Protein AF-E4WU09-F1 (afdb_monomer_lite)

Secondary structure (DSSP, 8-state):
----TT-SSPPPBTTB--GGGSPPPPPPTTEEEEEETTEEEEEEPTT-EEES-SEEEEEEETTTEEEESS---EEE-PPPP---TTSEEEEEE-TTS-EEEEEE-GGG-EEEETTEE--STT-EEEEEE--TTTTPPPEETTHHHHTTEEEE------------PPPPP------

Organism: Oikopleura dioica (NCBI:txid34765)

pLDDT: mean 76.91, std 14.51, range [42.06, 93.31]

Radius of gyration: 30.39 Å; chains: 1; bounding box: 88×57×76 Å

Foldseek 3Di:
DDFDPPDPDDADDDWFAFPVQEDDADQAPQWDWDGDGQKIAIGGHQQWDWADAGMWGWTADPVPGTYTPDHGTHTAHADDQDAPPQWDKDWDTDPVSWIKIKIFGPPQFFKDWPNHGPPVGRIDIWTWDDDPDDDDHTDIVCSVRRVRIDTHHDPPPPDDPPPDDDDDDDDDDDD

Structure (mmCIF, N/CA/C/O backbone):
data_AF-E4WU09-F1
#
_entry.id   AF-E4WU09-F1
#
loop_
_atom_site.group_PDB
_atom_site.id
_atom_site.type_symbol
_atom_site.label_atom_id
_atom_site.label_alt_id
_atom_site.label_comp_id
_atom_site.label_asym_id
_atom_site.label_entity_id
_atom_site.label_seq_id
_atom_site.pdbx_PDB_ins_code
_atom_site.Cartn_x
_atom_site.Cartn_y
_atom_site.Cartn_z
_atom_site.occupancy
_atom_site.B_iso_or_equiv
_atom_site.auth_seq_id
_atom_site.auth_comp_id
_atom_site.auth_asym_id
_atom_site.auth_atom_id
_atom_site.pdbx_PDB_model_num
ATOM 1 N N . MET A 1 1 ? -14.669 -11.248 33.904 1.00 44.09 1 MET A N 1
ATOM 2 C CA . MET A 1 1 ? -13.980 -10.668 32.726 1.00 44.09 1 MET A CA 1
ATOM 3 C C . MET A 1 1 ? -13.046 -11.727 32.154 1.00 44.09 1 MET A C 1
ATOM 5 O O . MET A 1 1 ? -11.956 -11.908 32.678 1.00 44.09 1 MET A O 1
ATOM 9 N N . ASN A 1 2 ? -13.494 -12.482 31.147 1.00 50.59 2 ASN A N 1
ATOM 10 C CA . ASN A 1 2 ? -12.691 -13.549 30.543 1.00 50.59 2 ASN A CA 1
ATOM 11 C C . ASN A 1 2 ? -11.673 -12.949 29.571 1.00 50.59 2 ASN A C 1
ATOM 13 O O . ASN A 1 2 ? -12.028 -12.528 28.473 1.00 50.59 2 ASN A O 1
ATOM 17 N N . GLN A 1 3 ? -10.404 -12.905 29.974 1.00 56.06 3 GLN A N 1
ATOM 18 C CA . GLN A 1 3 ? -9.310 -12.626 29.050 1.00 56.06 3 GLN A CA 1
ATOM 19 C C . GLN A 1 3 ? -9.096 -13.847 28.152 1.00 56.06 3 GLN A C 1
ATOM 21 O O . GLN A 1 3 ? -8.766 -14.928 28.638 1.00 56.06 3 GLN A O 1
ATOM 26 N N . ARG A 1 4 ? -9.247 -13.684 26.833 1.00 59.34 4 ARG A N 1
ATOM 27 C CA . ARG A 1 4 ? -8.790 -14.697 25.874 1.00 59.34 4 ARG A CA 1
ATOM 28 C C . ARG A 1 4 ? -7.255 -14.658 25.839 1.00 59.34 4 ARG A C 1
ATOM 30 O O . ARG A 1 4 ? -6.673 -13.735 25.275 1.00 59.34 4 ARG A O 1
ATOM 37 N N . LYS A 1 5 ? -6.591 -15.624 26.481 1.00 56.78 5 LYS A N 1
ATOM 38 C CA . LYS A 1 5 ? -5.140 -15.844 26.346 1.00 56.78 5 LYS A CA 1
ATOM 39 C C . LYS A 1 5 ? -4.867 -16.359 24.923 1.00 56.78 5 LYS A C 1
ATOM 41 O O . LYS A 1 5 ? -5.049 -17.545 24.686 1.00 56.78 5 LYS A O 1
ATOM 46 N N . GLY A 1 6 ? -4.486 -15.492 23.979 1.00 63.84 6 GLY A N 1
ATOM 47 C CA . GLY A 1 6 ? -4.079 -15.948 22.635 1.00 63.84 6 GLY A CA 1
ATOM 48 C C . GLY A 1 6 ? -4.241 -14.985 21.452 1.00 63.84 6 GLY A C 1
ATOM 49 O O . GLY A 1 6 ? -4.074 -15.423 20.321 1.00 63.84 6 GLY A O 1
ATOM 50 N N . GLY A 1 7 ? -4.567 -13.709 21.672 1.00 71.94 7 GLY A N 1
ATOM 51 C CA . GLY A 1 7 ? -4.763 -12.726 20.596 1.00 71.94 7 GLY A CA 1
ATOM 52 C C . GLY A 1 7 ? -3.547 -11.828 20.325 1.00 71.94 7 GLY A C 1
ATOM 53 O O . GLY A 1 7 ? -2.762 -11.554 21.234 1.00 71.94 7 GLY A O 1
ATOM 54 N N . TRP A 1 8 ? -3.393 -11.333 19.090 1.00 83.50 8 TRP A N 1
ATOM 55 C CA . TRP A 1 8 ? -2.430 -10.265 18.754 1.00 83.50 8 TRP A CA 1
ATOM 56 C C . TRP A 1 8 ? -2.925 -8.877 19.200 1.00 83.50 8 TRP A C 1
ATOM 58 O O . TRP A 1 8 ? -2.153 -7.908 19.260 1.00 83.50 8 TRP A O 1
ATOM 68 N N . GLY A 1 9 ? -4.227 -8.774 19.464 1.00 81.44 9 GLY A N 1
ATOM 69 C CA . GLY A 1 9 ? -4.922 -7.601 19.949 1.00 81.44 9 GLY A CA 1
ATOM 70 C C . GLY A 1 9 ? -4.567 -7.246 21.389 1.00 81.44 9 GLY A C 1
ATOM 71 O O . GLY A 1 9 ? -3.979 -8.015 22.144 1.00 81.44 9 GLY A O 1
ATOM 72 N N . ALA A 1 10 ? -4.899 -6.018 21.783 1.00 83.56 10 ALA A N 1
ATOM 73 C CA . ALA A 1 10 ? -4.749 -5.611 23.172 1.00 83.56 10 ALA A CA 1
ATOM 74 C C . ALA A 1 10 ? -5.871 -6.216 24.031 1.00 83.56 10 ALA A C 1
ATOM 76 O O . ALA A 1 10 ? -7.037 -6.075 23.644 1.00 83.56 10 ALA A O 1
ATOM 77 N N . PRO A 1 11 ? -5.552 -6.763 25.218 1.00 84.56 11 PRO A N 1
ATOM 78 C CA . PRO A 1 11 ? -6.558 -7.315 26.111 1.00 84.56 11 PRO A CA 1
ATOM 79 C C . PRO A 1 11 ? -7.555 -6.246 26.541 1.00 84.56 11 PRO A C 1
ATOM 81 O O . PRO A 1 11 ? -7.208 -5.077 26.757 1.00 84.56 11 PRO A O 1
ATOM 84 N N . THR A 1 12 ? -8.804 -6.672 26.690 1.00 83.88 12 THR A N 1
ATOM 85 C CA . THR A 1 12 ? -9.862 -5.860 27.284 1.00 83.88 12 THR A CA 1
ATOM 86 C C . THR A 1 12 ? -9.563 -5.622 28.764 1.00 83.88 12 THR A C 1
ATOM 88 O O . THR A 1 12 ? -9.136 -6.531 29.479 1.00 83.88 12 THR A O 1
ATOM 91 N N . GLY A 1 13 ? -9.800 -4.405 29.240 1.00 79.81 13 GLY A N 1
ATOM 92 C CA . GLY A 1 13 ? -9.541 -3.988 30.615 1.00 79.81 13 GLY A CA 1
ATOM 93 C C . GLY A 1 13 ? -10.234 -2.666 30.930 1.00 79.81 13 GLY A C 1
ATOM 94 O O . GLY A 1 13 ? -11.004 -2.162 30.122 1.00 79.81 13 GLY A O 1
ATOM 95 N N . ARG A 1 14 ? -9.928 -2.058 32.082 1.00 74.31 14 ARG A N 1
ATOM 96 C CA . ARG A 1 14 ? -10.672 -0.901 32.627 1.00 74.31 14 ARG A CA 1
ATOM 97 C C . ARG A 1 14 ? -10.927 0.241 31.628 1.00 74.31 14 ARG A C 1
ATOM 99 O O . ARG A 1 14 ? -11.993 0.833 31.642 1.00 74.31 14 ARG A O 1
ATOM 106 N N . LEU A 1 15 ? -9.956 0.538 30.762 1.00 81.94 15 LEU A N 1
ATOM 107 C CA . LEU A 1 15 ? -10.081 1.570 29.723 1.00 81.94 15 LEU A CA 1
ATOM 108 C C . LEU A 1 15 ? -10.194 1.000 28.305 1.00 81.94 15 LEU A C 1
ATOM 110 O O . LEU A 1 15 ? -10.449 1.765 27.383 1.00 81.94 15 LEU A O 1
ATOM 114 N N . ALA A 1 16 ? -9.909 -0.285 28.098 1.00 85.12 16 ALA A N 1
ATOM 115 C CA . ALA A 1 16 ? -9.873 -0.928 26.787 1.00 85.12 16 ALA A CA 1
ATOM 116 C C . ALA A 1 16 ? -11.109 -1.817 26.650 1.00 85.12 16 ALA A C 1
ATOM 118 O O . ALA A 1 16 ? -11.193 -2.864 27.287 1.00 85.12 16 ALA A O 1
ATOM 119 N N . ALA A 1 17 ? -12.069 -1.368 25.852 1.00 87.06 17 ALA A N 1
ATOM 120 C CA . ALA A 1 17 ? -13.310 -2.091 25.618 1.00 87.06 17 ALA A CA 1
ATOM 121 C C . ALA A 1 17 ? -13.141 -3.066 24.452 1.00 87.06 17 ALA A C 1
ATOM 123 O O . ALA A 1 17 ? -12.271 -2.867 23.604 1.00 87.06 17 ALA A O 1
ATOM 124 N N . ASP A 1 18 ? -13.958 -4.116 24.424 1.00 88.00 18 ASP A N 1
ATOM 125 C CA . ASP A 1 18 ? -14.001 -5.017 23.276 1.00 88.00 18 ASP A CA 1
ATOM 126 C C . ASP A 1 18 ? -14.388 -4.240 22.009 1.00 88.00 18 ASP A C 1
ATOM 128 O O . ASP A 1 18 ? -15.206 -3.321 2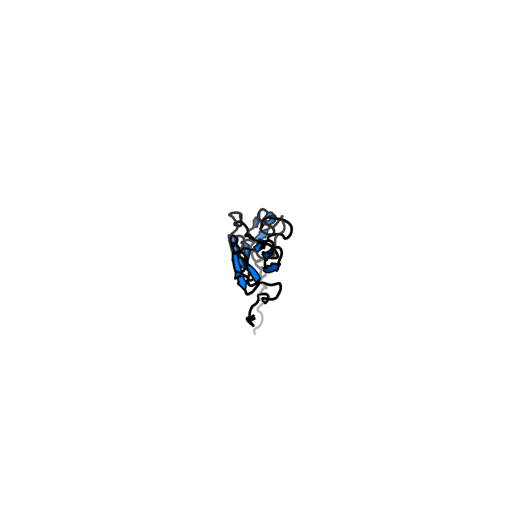2.073 1.00 88.00 18 ASP A O 1
ATOM 132 N N . HIS A 1 19 ? -13.783 -4.577 20.870 1.00 86.38 19 HIS A N 1
ATOM 133 C CA . HIS A 1 19 ? -14.049 -3.921 19.589 1.00 86.38 19 HIS A CA 1
ATOM 134 C C . HIS A 1 19 ? -15.542 -3.874 19.232 1.00 86.38 19 HIS A C 1
ATOM 136 O O . HIS A 1 19 ? -15.975 -2.874 18.667 1.00 86.38 19 HIS A O 1
ATOM 142 N N . SER A 1 20 ? -16.313 -4.899 19.616 1.00 89.06 20 SER A N 1
ATOM 143 C CA . SER A 1 20 ? -17.760 -5.000 19.383 1.00 89.06 20 SER A CA 1
ATOM 144 C C . SER A 1 20 ? -18.588 -3.927 20.097 1.00 89.06 20 SER A C 1
ATOM 146 O O . SER A 1 20 ? -19.722 -3.669 19.709 1.00 89.06 20 SER A O 1
ATOM 148 N N . LEU A 1 21 ? -18.030 -3.285 21.129 1.00 89.94 21 LEU A N 1
ATOM 149 C CA . LEU A 1 21 ? -18.689 -2.201 21.864 1.00 89.94 21 LEU A CA 1
ATOM 150 C C . LEU A 1 21 ? -18.461 -0.828 21.220 1.00 89.94 21 LEU A C 1
ATOM 152 O O . LEU A 1 21 ? -19.144 0.133 21.565 1.00 89.94 21 LEU A O 1
ATOM 156 N N . CYS A 1 22 ? -17.488 -0.712 20.315 1.00 88.81 22 CYS A N 1
ATOM 157 C CA . CYS A 1 22 ? -17.259 0.502 19.541 1.00 88.81 22 CYS A CA 1
ATOM 158 C C . CYS A 1 22 ? -18.037 0.467 18.218 1.00 88.81 22 CYS A C 1
ATOM 160 O O . CYS A 1 22 ? -18.398 -0.592 17.718 1.00 88.81 22 CYS A O 1
ATOM 162 N N . ALA A 1 23 ? -18.251 1.643 17.617 1.00 89.25 23 ALA A N 1
ATOM 163 C CA . ALA A 1 23 ? -18.868 1.745 16.296 1.00 89.25 23 ALA A CA 1
ATOM 164 C C . ALA A 1 23 ? -18.106 0.913 15.250 1.00 89.25 23 ALA A C 1
ATOM 166 O O . ALA A 1 23 ? -16.870 0.928 15.232 1.00 89.25 23 ALA A O 1
ATOM 167 N N . ASN A 1 24 ? -18.835 0.239 14.358 1.00 87.62 24 ASN A N 1
ATOM 168 C CA . ASN A 1 24 ? -18.225 -0.531 13.278 1.00 87.62 24 ASN A CA 1
ATOM 169 C C . ASN A 1 24 ? -17.335 0.363 12.411 1.00 87.62 24 ASN A C 1
ATOM 171 O O . ASN A 1 24 ? -17.713 1.467 12.018 1.00 87.62 24 ASN A O 1
ATOM 175 N N . LEU A 1 25 ? -16.128 -0.122 12.134 1.00 87.56 25 LEU A N 1
ATOM 176 C CA . LEU A 1 25 ? -15.182 0.561 11.268 1.00 87.56 25 LEU A CA 1
ATOM 177 C C . LEU A 1 25 ? -15.501 0.208 9.816 1.00 87.56 25 LEU A C 1
ATOM 179 O O . LEU A 1 25 ? -15.582 -0.967 9.468 1.00 87.56 25 LEU A O 1
ATOM 183 N N . THR A 1 26 ? -15.646 1.219 8.966 1.00 86.38 26 THR A N 1
ATOM 184 C CA . THR A 1 26 ? -15.798 1.015 7.523 1.00 86.38 26 THR A CA 1
ATOM 185 C C . THR A 1 26 ? -14.463 0.577 6.931 1.00 86.38 26 THR A C 1
ATOM 187 O O . THR A 1 26 ? -13.455 1.270 7.099 1.00 86.38 26 THR A O 1
ATOM 190 N N . ALA A 1 27 ? -14.449 -0.566 6.246 1.00 82.19 27 ALA A N 1
ATOM 191 C CA . ALA A 1 27 ? -13.275 -1.011 5.508 1.00 82.19 27 ALA A CA 1
ATOM 192 C C . ALA A 1 27 ? -12.973 -0.024 4.362 1.00 82.19 27 ALA A C 1
ATOM 194 O O . ALA A 1 27 ? -13.896 0.354 3.637 1.00 82.19 27 ALA A O 1
ATOM 195 N N . PRO A 1 28 ? -11.722 0.447 4.216 1.00 84.00 28 PRO A N 1
ATOM 196 C CA . PRO A 1 28 ? -11.347 1.305 3.102 1.00 84.00 28 PRO A CA 1
ATOM 197 C C . PRO A 1 28 ? -11.206 0.493 1.812 1.00 84.00 28 PRO A C 1
ATOM 199 O O . PRO A 1 28 ? -11.052 -0.724 1.838 1.00 84.00 28 PRO A O 1
ATOM 202 N N . GLU A 1 29 ? -11.197 1.185 0.678 1.00 83.00 29 GLU A N 1
ATOM 203 C CA . GLU A 1 29 ? -10.916 0.574 -0.619 1.00 83.00 29 GLU A CA 1
ATOM 204 C C . GLU A 1 29 ? -9.528 -0.098 -0.624 1.00 83.00 29 GLU A C 1
ATOM 206 O O . GLU A 1 29 ? -8.576 0.418 -0.027 1.00 83.00 29 GLU A O 1
ATOM 211 N N . HIS A 1 30 ? -9.419 -1.262 -1.271 1.00 84.12 30 HIS A N 1
ATOM 212 C CA . HIS A 1 30 ? -8.206 -2.093 -1.319 1.00 84.12 30 HIS A CA 1
ATOM 213 C C . HIS A 1 30 ? -7.665 -2.541 0.053 1.00 84.12 30 HIS A C 1
ATOM 215 O O . HIS A 1 30 ? -6.445 -2.648 0.258 1.00 84.12 30 HIS A O 1
ATOM 221 N N . GLY A 1 31 ? -8.548 -2.751 1.029 1.00 87.31 31 GLY A N 1
ATOM 222 C CA . GLY A 1 31 ? -8.166 -3.325 2.308 1.00 87.31 31 GLY A CA 1
ATOM 223 C C . GLY A 1 31 ? -9.333 -3.841 3.137 1.00 87.31 31 GLY A C 1
ATOM 224 O O . GLY A 1 31 ? -10.498 -3.517 2.927 1.00 87.31 31 GLY A O 1
ATOM 225 N N . THR A 1 32 ? -8.988 -4.633 4.140 1.00 90.00 32 THR A N 1
ATOM 226 C CA . THR A 1 32 ? -9.900 -5.216 5.115 1.00 90.00 32 THR A CA 1
ATOM 227 C C . THR A 1 32 ? -9.517 -4.780 6.525 1.00 90.00 32 THR A C 1
ATOM 229 O O . THR A 1 32 ? -8.387 -4.366 6.807 1.00 90.00 32 THR A O 1
ATOM 232 N N . ILE A 1 33 ? -10.485 -4.821 7.438 1.00 91.62 33 ILE A N 1
ATOM 233 C CA . ILE A 1 33 ? -10.254 -4.519 8.849 1.00 91.62 33 ILE A CA 1
ATOM 234 C C . ILE A 1 33 ? -10.421 -5.808 9.637 1.00 91.62 33 ILE A C 1
ATOM 236 O O . ILE A 1 33 ? -11.507 -6.376 9.687 1.00 91.62 33 ILE A O 1
ATOM 240 N N . GLU A 1 34 ? -9.345 -6.236 10.284 1.00 91.44 34 GLU A N 1
ATOM 241 C CA . GLU A 1 34 ? -9.342 -7.391 11.172 1.00 91.44 34 GLU A CA 1
ATOM 242 C C . GLU A 1 34 ? -9.280 -6.917 12.620 1.00 91.44 34 GLU A C 1
ATOM 244 O O . GLU A 1 34 ? -8.380 -6.168 13.015 1.00 91.44 34 GLU A O 1
ATOM 249 N N . CYS A 1 35 ? -10.246 -7.345 13.424 1.00 90.94 35 CYS A N 1
ATOM 250 C CA . CYS A 1 35 ? -10.334 -6.981 14.829 1.00 90.94 35 CYS A CA 1
ATOM 251 C C . CYS A 1 35 ? -10.036 -8.176 15.727 1.00 90.94 35 CYS A C 1
ATOM 253 O O . CYS A 1 35 ? -10.506 -9.284 15.494 1.00 90.94 35 CYS A O 1
ATOM 255 N N . ASP A 1 36 ? -9.275 -7.917 16.784 1.00 90.31 36 ASP A N 1
ATOM 256 C CA . ASP A 1 36 ? -8.994 -8.866 17.846 1.00 90.31 36 ASP A CA 1
ATOM 257 C C . ASP A 1 36 ? -9.000 -8.143 19.201 1.00 90.31 36 ASP A C 1
ATOM 259 O O . ASP A 1 36 ? -8.282 -7.158 19.430 1.00 90.31 36 ASP A O 1
ATOM 263 N N . GLN A 1 37 ? -9.849 -8.625 20.109 1.00 89.44 37 GLN A N 1
ATOM 264 C CA . GLN A 1 37 ? -10.084 -8.043 21.434 1.00 89.44 37 GLN A CA 1
ATOM 265 C C . GLN A 1 37 ? -10.421 -6.542 21.362 1.00 89.44 37 GLN A C 1
ATOM 267 O O . GLN A 1 37 ? -11.393 -6.147 20.725 1.00 89.44 37 GLN A O 1
ATOM 272 N N . ALA A 1 38 ? -9.628 -5.675 22.003 1.00 90.69 38 ALA A N 1
ATOM 273 C CA . ALA A 1 38 ? -9.832 -4.229 21.991 1.00 90.69 38 ALA A CA 1
ATOM 274 C C . ALA A 1 38 ? -9.151 -3.519 20.806 1.00 90.69 38 ALA A C 1
ATOM 276 O O . ALA A 1 38 ? -9.036 -2.291 20.816 1.00 90.69 38 ALA A O 1
ATOM 277 N N . THR A 1 39 ? -8.575 -4.240 19.836 1.00 91.31 39 THR A N 1
ATOM 278 C CA . THR A 1 39 ? -7.756 -3.656 18.757 1.00 91.31 39 THR A CA 1
ATOM 279 C C . THR A 1 39 ? -8.242 -4.080 17.383 1.00 91.31 39 THR A C 1
ATOM 281 O O . THR A 1 39 ? -8.448 -5.255 17.138 1.00 91.31 39 THR A O 1
ATOM 284 N N . CYS A 1 40 ? -8.329 -3.124 16.462 1.00 92.06 40 CYS A N 1
ATOM 285 C CA . CYS A 1 40 ? -8.550 -3.401 15.047 1.00 92.06 40 CYS A CA 1
ATOM 286 C C . CYS A 1 40 ? -7.335 -2.973 14.231 1.00 92.06 40 CYS A C 1
ATOM 288 O O . CYS A 1 40 ? -6.711 -1.940 14.515 1.00 92.06 40 CYS A O 1
ATOM 290 N N . ALA A 1 41 ? -6.990 -3.779 13.235 1.00 91.50 41 ALA A N 1
ATOM 291 C CA . ALA A 1 41 ? -5.904 -3.567 12.302 1.00 91.50 41 ALA A CA 1
ATOM 292 C C . ALA A 1 41 ? -6.453 -3.429 10.885 1.00 91.50 41 ALA A C 1
ATOM 294 O O . ALA A 1 41 ? -7.313 -4.189 10.462 1.00 91.50 41 ALA A O 1
ATOM 295 N N . LEU A 1 42 ? -5.918 -2.454 10.160 1.00 91.50 42 LEU A N 1
ATOM 296 C CA . LEU A 1 42 ? -6.102 -2.322 8.728 1.00 91.50 42 LEU A CA 1
ATOM 297 C C . LEU A 1 42 ? -5.088 -3.220 8.016 1.00 91.50 42 LEU A C 1
ATOM 299 O O . LEU A 1 42 ? -3.872 -3.018 8.157 1.00 91.50 42 LEU A O 1
ATOM 303 N N . VAL A 1 43 ? -5.600 -4.169 7.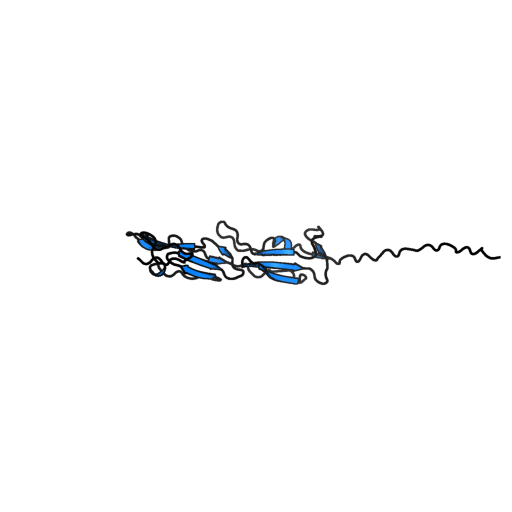245 1.00 89.75 43 VAL A N 1
ATOM 304 C CA . VAL A 1 43 ? -4.851 -5.062 6.366 1.00 89.75 43 VAL A CA 1
ATOM 305 C C . VAL A 1 43 ? -5.110 -4.593 4.938 1.00 89.75 43 VAL A C 1
ATOM 307 O O . VAL A 1 43 ? -6.251 -4.522 4.511 1.00 89.75 43 VAL A O 1
ATOM 310 N N . CYS A 1 44 ? -4.066 -4.190 4.217 1.00 88.12 44 CYS A N 1
ATOM 311 C CA . CYS A 1 44 ? -4.223 -3.785 2.819 1.00 88.12 44 CYS A CA 1
ATOM 312 C C . CYS A 1 44 ? -4.042 -4.984 1.898 1.00 88.12 44 CYS A C 1
ATOM 314 O O . CYS A 1 44 ? -3.200 -5.843 2.178 1.00 88.12 44 CYS A O 1
ATOM 316 N N . ASP A 1 45 ? -4.773 -4.978 0.788 1.00 87.38 45 ASP A N 1
ATOM 317 C CA . ASP A 1 45 ? -4.656 -5.982 -0.262 1.00 87.38 45 ASP A CA 1
ATOM 318 C C . ASP A 1 45 ? -3.256 -5.970 -0.903 1.00 87.38 45 ASP A C 1
ATOM 320 O O . ASP A 1 45 ? -2.520 -4.973 -0.815 1.00 87.38 45 ASP A O 1
ATOM 324 N N . PRO A 1 46 ? -2.851 -7.063 -1.575 1.00 81.88 46 PRO A N 1
ATOM 325 C CA . PRO A 1 46 ? -1.591 -7.107 -2.304 1.00 81.88 46 PRO A CA 1
ATOM 326 C C . PRO A 1 46 ? -1.496 -5.963 -3.322 1.00 81.88 46 PRO A C 1
ATOM 328 O O . PRO A 1 46 ? -2.362 -5.782 -4.169 1.00 81.88 46 PRO A O 1
ATOM 331 N N . GLY A 1 47 ? -0.422 -5.178 -3.250 1.00 78.00 47 GLY A N 1
ATOM 332 C CA . GLY A 1 47 ? -0.214 -4.009 -4.106 1.00 78.00 47 GLY A CA 1
ATOM 333 C C . GLY A 1 47 ? -0.711 -2.694 -3.511 1.00 78.00 47 GLY A C 1
ATOM 334 O O . GLY A 1 47 ? -0.312 -1.636 -4.002 1.00 78.00 47 GLY A O 1
ATOM 335 N N . ALA A 1 48 ? -1.502 -2.733 -2.440 1.00 82.94 48 ALA A N 1
ATOM 336 C CA . ALA A 1 48 ? -1.945 -1.553 -1.721 1.00 82.94 48 ALA A CA 1
ATOM 337 C C . ALA A 1 48 ? -1.073 -1.289 -0.482 1.00 82.94 48 ALA A C 1
ATOM 339 O O . ALA A 1 48 ? -0.609 -2.175 0.237 1.00 82.94 48 ALA A O 1
ATOM 340 N N . ILE A 1 49 ? -0.813 -0.014 -0.224 1.00 83.50 49 ILE A N 1
ATOM 341 C CA . ILE A 1 49 ? 0.048 0.462 0.849 1.00 83.50 49 ILE A CA 1
ATOM 342 C C . ILE A 1 49 ? -0.812 1.272 1.809 1.00 83.50 49 ILE A C 1
ATOM 344 O O . ILE A 1 49 ? -1.418 2.275 1.438 1.00 83.50 49 ILE A O 1
ATOM 348 N N . ALA A 1 50 ? -0.812 0.865 3.080 1.00 83.94 50 ALA A N 1
ATOM 349 C CA . ALA A 1 50 ? -1.534 1.623 4.094 1.00 83.94 50 ALA A CA 1
ATOM 350 C C . ALA A 1 50 ? -0.936 3.027 4.265 1.00 83.94 50 ALA A C 1
ATOM 352 O O . ALA A 1 50 ? 0.252 3.171 4.594 1.00 83.94 50 ALA A O 1
ATOM 353 N N . ASN A 1 51 ? -1.792 4.027 4.113 1.00 83.06 51 ASN A N 1
ATOM 354 C CA . ASN A 1 51 ? -1.534 5.429 4.360 1.00 83.06 51 ASN A CA 1
ATOM 355 C C . ASN A 1 51 ? -2.165 5.829 5.699 1.00 83.06 51 ASN A C 1
ATOM 357 O O . ASN A 1 51 ? -3.362 5.670 5.919 1.00 83.06 51 ASN A O 1
ATOM 361 N N . GLY A 1 52 ? -1.351 6.327 6.629 1.00 82.44 52 GLY A N 1
ATOM 362 C CA . GLY A 1 52 ? -1.800 6.673 7.977 1.00 82.44 52 GLY A CA 1
ATOM 363 C C . GLY A 1 52 ? -1.729 5.517 8.981 1.00 82.44 52 GLY A C 1
ATOM 364 O O . GLY A 1 52 ? -0.773 4.733 9.008 1.00 82.44 52 GLY A O 1
ATOM 365 N N . ARG A 1 53 ? -2.694 5.470 9.908 1.00 87.44 53 ARG A N 1
ATOM 366 C CA . ARG A 1 53 ? -2.643 4.597 11.091 1.00 87.44 53 ARG A CA 1
ATOM 367 C C . ARG A 1 53 ? -3.154 3.195 10.754 1.00 87.44 53 ARG A C 1
ATOM 369 O O . ARG A 1 53 ? -4.314 3.016 10.420 1.00 87.44 53 ARG A O 1
ATOM 376 N N . ARG A 1 54 ? -2.310 2.179 10.937 1.00 88.94 54 ARG A N 1
ATOM 377 C CA . ARG A 1 54 ? -2.678 0.777 10.662 1.00 88.94 54 ARG A CA 1
ATOM 378 C C . ARG A 1 54 ? -3.439 0.076 11.779 1.00 88.94 54 ARG A C 1
ATOM 380 O O . ARG A 1 54 ? -3.964 -1.000 11.557 1.00 88.94 54 ARG A O 1
ATOM 387 N N . ARG A 1 55 ? -3.427 0.614 12.997 1.00 91.19 55 ARG A N 1
ATOM 388 C CA . ARG A 1 55 ? -4.081 -0.008 14.153 1.00 91.19 55 ARG A CA 1
ATOM 389 C C . ARG A 1 55 ? -4.773 1.040 15.000 1.00 91.19 55 ARG A C 1
ATOM 391 O O . ARG A 1 55 ? -4.192 2.098 15.272 1.00 91.19 55 ARG A O 1
ATOM 398 N N . THR A 1 56 ? -5.961 0.707 15.476 1.00 93.31 56 THR A N 1
ATOM 399 C CA . THR A 1 56 ? -6.712 1.504 16.442 1.00 93.31 56 THR A CA 1
ATOM 400 C C . THR A 1 56 ? -7.182 0.642 17.606 1.00 93.31 56 THR A C 1
ATOM 402 O O . THR A 1 56 ? -7.212 -0.581 17.509 1.00 93.31 56 THR A O 1
ATOM 405 N N . LYS A 1 57 ? -7.482 1.282 18.737 1.00 92.38 57 LYS A N 1
ATOM 406 C CA . LYS A 1 57 ? -7.953 0.607 19.949 1.00 92.38 57 LYS A CA 1
ATOM 407 C C . LYS A 1 57 ? -9.294 1.175 20.377 1.00 92.38 57 LYS A C 1
ATOM 409 O O . LYS A 1 57 ? -9.405 2.402 20.469 1.00 92.38 57 LYS A O 1
ATOM 414 N N . CYS A 1 58 ? -10.242 0.296 20.677 1.00 92.31 58 CYS A N 1
ATOM 415 C CA . CYS A 1 58 ? -11.509 0.656 21.292 1.00 92.31 58 CYS A CA 1
ATOM 416 C C . CYS A 1 58 ? -11.247 0.996 22.761 1.00 92.31 58 CYS A C 1
ATOM 418 O O . CYS A 1 58 ? -10.535 0.287 23.484 1.00 92.31 58 CYS A O 1
ATOM 420 N N . ARG A 1 59 ? -11.740 2.151 23.194 1.00 92.12 59 ARG A N 1
ATOM 421 C CA . ARG A 1 59 ? -11.570 2.667 24.548 1.00 92.12 59 ARG A CA 1
ATOM 422 C C . ARG A 1 59 ? -12.924 3.028 25.121 1.00 92.12 59 ARG A C 1
ATOM 424 O O . ARG A 1 59 ? -13.805 3.452 24.387 1.00 92.12 59 ARG A O 1
ATOM 431 N N . PHE A 1 60 ? -13.053 2.883 26.431 1.00 90.81 60 PHE A N 1
ATOM 432 C CA . PHE A 1 60 ? -14.189 3.402 27.176 1.00 90.81 60 PHE A CA 1
ATOM 433 C C . PHE A 1 60 ? -13.752 4.617 27.994 1.00 90.81 60 PHE A C 1
ATOM 435 O O . PHE A 1 60 ? -12.675 4.615 28.599 1.00 90.81 60 PHE A O 1
ATOM 442 N N . SER A 1 61 ? -14.578 5.655 27.995 1.00 90.00 61 SER A N 1
ATOM 443 C CA . SER A 1 61 ? -14.463 6.800 28.892 1.00 90.00 61 SER A CA 1
ATOM 444 C C . SER A 1 61 ? -15.858 7.233 29.309 1.00 90.00 61 SER A C 1
ATOM 446 O O . SER A 1 61 ? -16.737 7.329 28.461 1.00 90.00 61 SER A O 1
ATOM 448 N N . GLU A 1 62 ? -16.046 7.553 30.587 1.00 87.62 62 GLU A N 1
ATOM 449 C CA . GLU A 1 62 ? -17.345 7.987 31.125 1.00 87.62 62 GLU A CA 1
ATOM 450 C C . GLU A 1 62 ? -17.932 9.189 30.371 1.00 87.62 62 GLU A C 1
ATOM 452 O O . GLU A 1 62 ? -19.142 9.286 30.215 1.00 87.62 62 GLU A O 1
ATOM 457 N N . THR A 1 63 ? -17.085 10.065 29.822 1.00 88.00 63 THR A N 1
ATOM 458 C CA . THR A 1 63 ? -17.525 11.265 29.091 1.00 88.00 63 THR A CA 1
ATOM 459 C C . THR A 1 63 ? -17.836 11.027 27.614 1.00 88.00 63 THR A C 1
ATOM 461 O O . THR A 1 63 ? -18.547 11.824 27.012 1.00 88.00 63 THR A O 1
ATOM 464 N N . LYS A 1 64 ? -17.284 9.974 26.996 1.00 85.00 64 LYS A N 1
ATOM 465 C CA . LYS A 1 64 ? -17.374 9.722 25.540 1.00 85.00 64 LYS A CA 1
ATOM 466 C C . LYS A 1 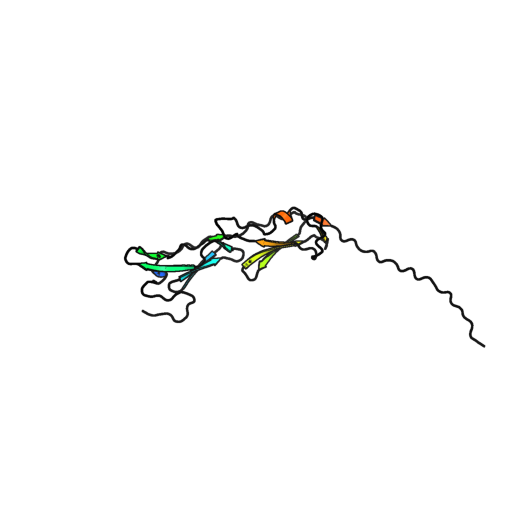64 ? -17.996 8.372 25.186 1.00 85.00 64 LYS A C 1
ATOM 468 O O . LYS A 1 64 ? -18.118 8.056 24.006 1.00 85.00 64 LYS A O 1
ATOM 473 N N . GLY A 1 65 ? -18.330 7.559 26.184 1.00 89.94 65 GLY A N 1
ATOM 474 C CA . GLY A 1 65 ? -18.715 6.168 25.993 1.00 89.94 65 GLY A CA 1
ATOM 475 C C . GLY A 1 65 ? -17.597 5.351 25.338 1.00 89.94 65 GLY A C 1
ATOM 476 O O . GLY A 1 65 ? -16.411 5.521 25.645 1.00 89.94 65 GLY A O 1
ATOM 477 N N . HIS A 1 66 ? -17.982 4.450 24.436 1.00 91.75 66 HIS A N 1
ATOM 478 C CA . HIS A 1 66 ? -17.063 3.630 23.650 1.00 91.75 66 HIS A CA 1
ATOM 479 C C . HIS A 1 66 ? -16.611 4.370 22.389 1.00 91.75 66 HIS A C 1
ATOM 481 O O . HIS A 1 66 ? -17.424 4.745 21.549 1.00 91.75 66 HIS A O 1
ATOM 487 N N . PHE A 1 67 ? -15.303 4.567 22.235 1.00 92.44 67 PHE A N 1
ATOM 488 C CA . PHE A 1 67 ? -14.741 5.289 21.098 1.00 92.44 67 PHE A CA 1
ATOM 489 C C . PHE A 1 67 ? -13.407 4.707 20.627 1.00 92.44 67 PHE A C 1
ATOM 491 O O . PHE A 1 67 ? -12.614 4.149 21.392 1.00 92.44 67 PHE A O 1
ATOM 498 N N . TRP A 1 68 ? -13.110 4.910 19.346 1.00 91.50 68 TRP A N 1
ATOM 499 C CA . TRP A 1 68 ? -11.811 4.581 18.771 1.00 91.50 68 TRP A CA 1
ATOM 500 C C . TRP A 1 68 ? -10.771 5.638 19.137 1.00 91.50 68 TRP A C 1
ATOM 502 O O . TRP A 1 68 ? -10.928 6.818 18.833 1.00 91.50 68 TRP A O 1
ATOM 512 N N . LYS A 1 69 ? -9.649 5.223 19.742 1.00 90.12 69 LYS A N 1
ATOM 513 C CA . LYS A 1 69 ? -8.583 6.153 20.170 1.00 90.12 69 LYS A CA 1
ATOM 514 C C . LYS A 1 69 ? -8.038 7.015 19.020 1.00 90.12 69 LYS A C 1
ATOM 516 O O . LYS A 1 69 ? -7.604 8.144 19.252 1.00 90.12 69 LYS A O 1
ATOM 521 N N . LYS A 1 70 ? -7.978 6.460 17.806 1.00 89.75 70 LYS A N 1
ATOM 522 C CA . LYS A 1 70 ? -7.554 7.137 16.572 1.00 89.75 70 LYS A CA 1
ATOM 523 C C . LYS A 1 70 ? -8.351 6.592 15.386 1.00 89.75 70 LYS A C 1
ATOM 525 O O . LYS A 1 70 ? -8.723 5.421 15.398 1.00 89.75 70 LYS A O 1
ATOM 530 N N . ALA A 1 71 ? -8.550 7.412 14.360 1.00 88.06 71 ALA A N 1
ATOM 531 C CA . ALA A 1 71 ? -9.053 6.932 13.079 1.00 88.06 71 ALA A CA 1
ATOM 532 C C . ALA A 1 71 ? -8.035 5.976 12.435 1.00 88.06 71 ALA A C 1
ATOM 534 O O . ALA A 1 71 ? -6.818 6.176 12.567 1.00 88.06 71 ALA A O 1
ATOM 535 N N . LEU A 1 72 ? -8.536 4.931 11.775 1.00 89.06 72 LEU A N 1
ATOM 536 C CA . LEU A 1 72 ? -7.715 4.114 10.889 1.00 89.06 72 LEU A CA 1
ATOM 537 C C . LEU A 1 72 ? -7.363 4.907 9.631 1.00 89.06 72 LEU A C 1
ATOM 539 O O . LEU A 1 72 ? -8.044 5.858 9.255 1.00 89.06 72 LEU A O 1
ATOM 543 N N . GLY A 1 73 ? -6.237 4.535 9.037 1.00 87.19 73 GLY A N 1
ATOM 544 C CA . GLY A 1 73 ? -5.832 5.023 7.732 1.00 87.19 73 GLY A CA 1
ATOM 545 C C . GLY A 1 73 ? -6.641 4.398 6.600 1.00 87.19 73 GLY A C 1
ATOM 546 O O . GLY A 1 73 ? -7.598 3.662 6.823 1.00 87.19 73 GLY A O 1
ATOM 547 N N . THR A 1 74 ? -6.193 4.664 5.385 1.00 87.25 74 THR A N 1
ATOM 548 C CA . THR A 1 74 ? -6.726 4.099 4.143 1.00 87.25 74 THR A CA 1
ATOM 549 C C . THR A 1 74 ? -5.653 3.261 3.459 1.00 87.25 74 THR A C 1
ATOM 551 O O . THR A 1 74 ? -4.461 3.396 3.756 1.00 87.25 74 THR A O 1
ATOM 554 N N . CYS A 1 75 ? -6.049 2.382 2.548 1.00 86.56 75 CYS A N 1
ATOM 555 C CA . CYS A 1 75 ? -5.124 1.698 1.655 1.00 86.56 75 CYS A CA 1
ATOM 556 C C . CYS A 1 75 ? -5.129 2.430 0.311 1.00 86.56 75 CYS A C 1
ATOM 558 O O . CYS A 1 75 ? -6.177 2.829 -0.178 1.00 86.56 75 CYS A O 1
ATOM 560 N N . HIS A 1 76 ? -3.949 2.670 -0.254 1.00 85.62 76 HIS A N 1
ATOM 561 C CA . HIS A 1 76 ? -3.815 3.265 -1.582 1.00 85.62 76 HIS A CA 1
ATOM 562 C C . HIS A 1 76 ? -2.868 2.421 -2.419 1.00 85.62 76 HIS A C 1
ATOM 564 O O . HIS A 1 76 ? -1.883 1.891 -1.902 1.00 85.62 76 HIS A O 1
ATOM 570 N N . THR A 1 77 ? -3.139 2.325 -3.710 1.00 85.06 77 THR A N 1
ATOM 571 C CA . THR A 1 77 ? -2.246 1.693 -4.678 1.00 85.06 77 THR A CA 1
ATOM 572 C C . THR A 1 77 ? -1.746 2.728 -5.686 1.00 85.06 77 THR A C 1
ATOM 574 O O . THR A 1 77 ? -2.237 3.856 -5.713 1.00 85.06 77 THR A O 1
ATOM 577 N N . CYS A 1 78 ? -0.718 2.378 -6.455 1.00 83.94 78 CYS A N 1
ATOM 578 C CA . CYS A 1 78 ? -0.310 3.191 -7.596 1.00 83.94 78 CYS A CA 1
ATOM 579 C C . CYS A 1 78 ? -1.212 2.862 -8.781 1.00 83.94 78 CYS A C 1
ATOM 581 O O . CYS A 1 78 ? -1.595 1.704 -8.956 1.00 83.94 78 CYS A O 1
ATOM 583 N N . ASN A 1 79 ? -1.468 3.859 -9.624 1.00 81.94 79 ASN A N 1
ATOM 584 C CA . ASN A 1 79 ? -2.082 3.633 -10.927 1.00 81.94 79 ASN A CA 1
ATOM 585 C C . ASN A 1 79 ? -1.227 2.680 -11.775 1.00 81.94 79 ASN A C 1
ATOM 587 O O . ASN A 1 79 ? -0.052 2.422 -11.466 1.00 81.94 79 ASN A O 1
ATOM 591 N N . GLU A 1 80 ? -1.826 2.147 -12.840 1.00 81.38 80 GLU A N 1
ATOM 592 C CA . GLU A 1 80 ? -1.111 1.280 -13.771 1.00 81.38 80 GLU A CA 1
ATOM 593 C C . GLU A 1 80 ? 0.154 1.974 -14.281 1.00 81.38 80 GLU A C 1
ATOM 595 O O . GLU A 1 80 ? 0.171 3.190 -14.489 1.00 81.38 80 GLU A O 1
ATOM 600 N N . LEU A 1 81 ? 1.245 1.213 -14.382 1.00 82.88 81 LEU A N 1
ATOM 601 C CA . LEU A 1 81 ? 2.503 1.787 -14.832 1.00 82.88 81 LEU A CA 1
ATOM 602 C C . LEU A 1 81 ? 2.370 2.107 -16.321 1.00 82.88 81 LEU A C 1
ATOM 604 O O . LEU A 1 81 ? 2.211 1.200 -17.130 1.00 82.88 81 LEU A O 1
ATOM 608 N N . VAL A 1 82 ? 2.459 3.388 -16.669 1.00 82.56 82 VAL A N 1
ATOM 609 C CA . VAL A 1 82 ? 2.548 3.816 -18.065 1.00 82.56 82 VAL A CA 1
ATOM 610 C C . VAL A 1 82 ? 4.003 3.657 -18.485 1.00 82.56 82 VAL A C 1
ATOM 612 O O . VAL A 1 82 ? 4.860 4.426 -18.056 1.00 82.56 82 VAL A O 1
ATOM 615 N N . ALA A 1 83 ? 4.281 2.602 -19.244 1.00 81.50 83 ALA A N 1
ATOM 616 C CA . ALA A 1 83 ? 5.576 2.364 -19.864 1.00 81.50 83 ALA A CA 1
ATOM 617 C C . ALA A 1 83 ? 5.487 2.669 -21.371 1.00 81.50 83 ALA A C 1
ATOM 619 O O . ALA A 1 83 ? 4.426 2.458 -21.964 1.00 81.50 83 ALA A O 1
ATOM 620 N N . PRO A 1 84 ? 6.575 3.145 -21.997 1.00 81.00 84 PRO A N 1
ATOM 621 C CA . PRO A 1 84 ? 6.662 3.259 -23.448 1.00 81.00 84 PRO A CA 1
ATOM 622 C C . PRO A 1 84 ? 6.439 1.912 -24.153 1.00 81.00 84 PRO A C 1
ATOM 624 O O . PRO A 1 84 ? 6.896 0.882 -23.664 1.00 81.00 84 PRO A O 1
ATOM 627 N N . GLU A 1 85 ? 5.797 1.917 -25.326 1.00 81.25 85 GLU A N 1
ATOM 628 C CA . GLU A 1 85 ? 5.433 0.688 -26.062 1.00 81.25 85 GLU A CA 1
ATOM 629 C C . GLU A 1 85 ? 6.633 -0.180 -26.470 1.00 81.25 85 GLU A C 1
ATOM 631 O O . GLU A 1 85 ? 6.496 -1.386 -26.651 1.00 81.25 85 GLU A O 1
ATOM 636 N N . PHE A 1 86 ? 7.820 0.418 -26.593 1.00 81.25 86 PHE A N 1
ATOM 637 C CA . PHE A 1 86 ? 9.051 -0.298 -26.928 1.00 81.25 86 PHE A CA 1
ATOM 638 C C . PHE A 1 86 ? 9.656 -1.072 -25.744 1.00 81.25 86 PHE A C 1
ATOM 640 O O . PHE A 1 86 ? 10.655 -1.764 -25.928 1.00 81.25 86 PHE A O 1
ATOM 647 N N . LEU A 1 87 ? 9.093 -0.950 -24.536 1.00 82.62 87 LEU A N 1
ATOM 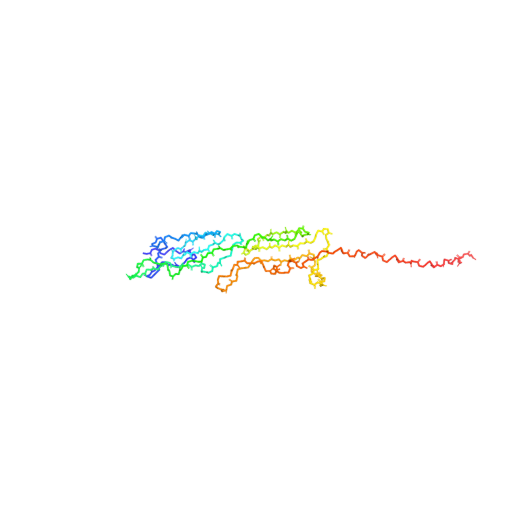648 C CA . LEU A 1 87 ? 9.542 -1.665 -23.343 1.00 82.62 87 LEU A CA 1
ATOM 649 C C . LEU A 1 87 ? 8.537 -2.734 -22.940 1.00 82.62 87 LEU A C 1
ATOM 651 O O . LEU A 1 87 ? 7.356 -2.475 -22.710 1.00 82.62 87 LEU A O 1
ATOM 655 N N . GLU A 1 88 ? 9.042 -3.939 -22.724 1.00 86.00 88 GLU A N 1
ATOM 656 C CA . GLU A 1 88 ? 8.254 -4.982 -22.099 1.00 86.00 88 GLU A CA 1
ATOM 657 C C . GLU A 1 88 ? 8.228 -4.770 -20.580 1.00 86.00 88 GLU A C 1
ATOM 659 O O . GLU A 1 88 ? 9.236 -4.449 -19.941 1.00 86.00 88 GLU A O 1
ATOM 664 N N . THR A 1 89 ? 7.047 -4.932 -19.982 1.00 88.31 89 THR A N 1
ATOM 665 C CA . THR A 1 89 ? 6.821 -4.664 -18.559 1.00 88.31 89 THR A CA 1
ATOM 666 C C . THR A 1 89 ? 6.345 -5.921 -17.844 1.00 88.31 89 THR A C 1
ATOM 668 O O . THR A 1 89 ? 5.314 -6.504 -18.166 1.00 88.31 89 THR A O 1
ATOM 671 N N . HIS A 1 90 ? 7.068 -6.314 -16.798 1.00 88.81 90 HIS A N 1
ATOM 672 C CA . HIS A 1 90 ? 6.685 -7.405 -15.909 1.00 88.81 90 HIS A CA 1
ATOM 673 C C . HIS A 1 90 ? 6.456 -6.893 -14.492 1.00 88.81 90 HIS A C 1
ATOM 675 O O . HIS A 1 90 ? 7.402 -6.584 -13.759 1.00 88.81 90 HIS A O 1
ATOM 681 N N . CYS A 1 91 ? 5.189 -6.839 -14.089 1.00 88.12 91 CYS A N 1
ATOM 682 C CA . CYS A 1 91 ? 4.781 -6.442 -12.750 1.00 88.12 91 CYS A CA 1
ATOM 683 C C . CYS A 1 91 ? 4.488 -7.656 -11.863 1.00 88.12 91 CYS A C 1
ATOM 685 O O . CYS A 1 91 ? 3.818 -8.599 -12.267 1.00 88.12 91 CYS A O 1
ATOM 687 N N . PHE A 1 92 ? 4.977 -7.615 -10.628 1.00 87.88 92 PHE A N 1
ATOM 688 C CA . PHE A 1 92 ? 4.773 -8.643 -9.616 1.00 87.88 92 PHE A CA 1
ATOM 689 C C . PHE A 1 92 ? 4.647 -8.020 -8.222 1.00 87.88 92 PHE A C 1
ATOM 691 O O . PHE A 1 92 ? 5.051 -6.877 -7.978 1.00 87.88 92 PHE A O 1
ATOM 698 N N . PHE A 1 93 ? 4.101 -8.780 -7.276 1.00 86.31 93 PHE A N 1
ATOM 699 C CA . PHE A 1 93 ? 4.038 -8.372 -5.876 1.00 86.31 93 PHE A CA 1
ATOM 700 C C . PHE A 1 93 ? 5.260 -8.888 -5.114 1.00 86.31 93 PHE A C 1
ATOM 702 O O . PHE A 1 93 ? 5.623 -10.057 -5.187 1.00 86.31 93 PHE A O 1
ATOM 709 N N . ASP A 1 94 ? 5.917 -7.999 -4.374 1.00 83.38 94 ASP A N 1
ATOM 710 C CA . ASP A 1 94 ? 7.007 -8.363 -3.466 1.00 83.38 94 ASP A CA 1
ATOM 711 C C . ASP A 1 94 ? 6.474 -9.161 -2.263 1.00 83.38 94 ASP A C 1
ATOM 713 O O . ASP A 1 94 ? 5.316 -8.994 -1.888 1.00 83.38 94 ASP A O 1
ATOM 717 N N . GLY A 1 95 ? 7.333 -9.879 -1.530 1.00 76.62 95 GLY A N 1
ATOM 718 C CA . GLY A 1 95 ? 6.941 -10.565 -0.279 1.00 76.62 95 GLY A CA 1
ATOM 719 C C . GLY A 1 95 ? 6.421 -9.636 0.837 1.00 76.62 95 GLY A C 1
ATOM 720 O O . GLY A 1 95 ? 5.964 -10.086 1.880 1.00 76.62 95 GLY A O 1
ATOM 721 N N . LYS A 1 96 ? 6.483 -8.316 0.623 1.00 74.12 96 LYS A N 1
ATOM 722 C CA . LYS A 1 96 ? 5.900 -7.271 1.480 1.00 74.12 96 LYS A CA 1
ATOM 723 C C . LYS A 1 96 ? 4.586 -6.697 0.923 1.00 74.12 96 LYS A C 1
ATOM 725 O O . LYS A 1 96 ? 4.169 -5.635 1.379 1.00 74.12 96 LYS A O 1
ATOM 730 N N . GLY A 1 97 ? 3.999 -7.322 -0.100 1.00 76.19 97 GLY A N 1
ATOM 731 C CA . GLY A 1 97 ? 2.758 -6.891 -0.751 1.00 76.19 97 GLY A CA 1
ATOM 732 C C . GLY A 1 97 ? 2.878 -5.587 -1.546 1.00 76.19 97 GLY A C 1
ATOM 733 O O . GLY A 1 97 ? 1.896 -4.878 -1.704 1.00 76.19 97 GLY A O 1
ATOM 734 N N . ARG A 1 98 ? 4.074 -5.213 -2.018 1.00 81.75 98 ARG A N 1
ATOM 735 C CA . ARG A 1 98 ? 4.280 -3.981 -2.810 1.00 81.75 98 ARG A CA 1
ATOM 736 C C . ARG A 1 98 ? 4.308 -4.315 -4.297 1.00 81.75 98 ARG A C 1
ATOM 738 O O . ARG A 1 98 ? 5.030 -5.240 -4.665 1.00 81.75 98 ARG A O 1
ATOM 745 N N . LYS A 1 99 ? 3.612 -3.535 -5.134 1.00 86.69 99 LYS A N 1
ATOM 746 C CA . LYS A 1 99 ? 3.695 -3.661 -6.600 1.00 86.69 99 LYS A CA 1
ATOM 747 C C . LYS A 1 99 ? 5.103 -3.242 -7.054 1.00 86.69 99 LYS A C 1
ATOM 749 O O . LYS A 1 99 ? 5.552 -2.125 -6.775 1.00 86.69 99 LYS A O 1
ATOM 754 N N . LYS A 1 100 ? 5.824 -4.165 -7.685 1.00 88.31 100 LYS A N 1
ATOM 755 C CA . LYS A 1 100 ? 7.133 -3.959 -8.312 1.00 88.31 100 LYS A CA 1
ATOM 756 C C . LYS A 1 100 ? 6.987 -4.247 -9.793 1.00 88.31 100 LYS A C 1
ATOM 758 O O . LYS A 1 100 ? 6.420 -5.271 -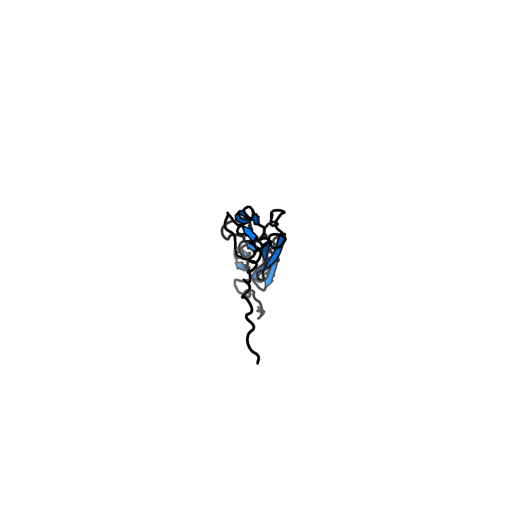10.140 1.00 88.31 100 LYS A O 1
ATOM 763 N N . CYS A 1 101 ? 7.533 -3.390 -10.641 1.00 89.00 101 CYS A N 1
ATOM 764 C CA . CYS A 1 101 ? 7.590 -3.655 -12.072 1.00 89.00 101 CYS A CA 1
ATOM 765 C C . CYS A 1 101 ? 9.041 -3.644 -12.529 1.00 89.00 101 CYS A C 1
ATOM 767 O O . CYS A 1 101 ? 9.858 -2.849 -12.055 1.00 89.00 101 CYS A O 1
ATOM 769 N N . SER A 1 102 ? 9.365 -4.591 -13.396 1.00 88.31 102 SER A N 1
ATOM 770 C CA . SER A 1 102 ? 10.629 -4.660 -14.112 1.00 88.31 102 SER A CA 1
ATOM 771 C C . SER A 1 102 ? 10.348 -4.350 -15.572 1.00 88.31 102 SER A C 1
ATOM 773 O O . SER A 1 102 ? 9.560 -5.068 -16.179 1.00 88.31 102 SER A O 1
ATOM 775 N N . LEU A 1 103 ? 10.963 -3.297 -16.098 1.00 87.25 103 LEU A N 1
ATOM 776 C CA . LEU A 1 103 ? 10.932 -2.971 -17.519 1.00 87.25 103 LEU A CA 1
ATOM 777 C C . LEU A 1 103 ? 12.201 -3.505 -18.168 1.00 87.25 103 LEU A C 1
ATOM 779 O O . LEU A 1 103 ? 13.257 -3.491 -17.528 1.00 87.25 103 LEU A O 1
ATOM 783 N N . PHE A 1 104 ? 12.094 -3.989 -19.395 1.00 85.38 104 PHE A N 1
ATOM 784 C CA . PHE A 1 104 ? 13.203 -4.562 -20.143 1.00 85.38 104 PHE A CA 1
ATOM 785 C C . PHE A 1 104 ? 13.031 -4.284 -21.633 1.00 85.38 104 PHE A C 1
ATOM 787 O O . PHE A 1 104 ? 11.914 -4.151 -22.132 1.00 85.38 104 PHE A O 1
ATOM 794 N N . CYS A 1 105 ? 14.160 -4.164 -22.323 1.00 83.25 105 CYS A N 1
ATOM 795 C CA . CYS A 1 105 ? 14.168 -4.015 -23.767 1.00 83.25 105 CYS A CA 1
ATOM 796 C C . CYS A 1 105 ? 13.909 -5.372 -24.437 1.00 83.25 105 CYS A C 1
ATOM 798 O O . CYS A 1 105 ? 14.413 -6.396 -23.953 1.00 83.25 105 CYS A O 1
ATOM 800 N N . PRO A 1 106 ? 13.149 -5.399 -25.542 1.00 81.06 106 PRO A N 1
ATOM 801 C CA . PRO A 1 106 ? 12.932 -6.611 -26.317 1.00 81.06 106 PRO A CA 1
ATOM 802 C C . PRO A 1 106 ? 14.257 -7.129 -26.903 1.00 81.06 106 PRO A C 1
ATOM 804 O O . PRO A 1 106 ? 15.261 -6.418 -26.976 1.00 81.06 106 PRO A O 1
ATOM 807 N N . TRP A 1 107 ? 14.279 -8.405 -27.296 1.00 77.31 107 TRP A N 1
ATOM 808 C CA . TRP A 1 107 ? 15.419 -9.053 -27.972 1.00 77.31 107 TRP A CA 1
ATOM 809 C C . TRP A 1 107 ? 16.771 -9.010 -27.233 1.00 77.31 107 TRP A C 1
ATOM 811 O O . TRP A 1 107 ? 17.818 -9.111 -27.863 1.00 77.31 107 TRP A O 1
ATOM 821 N N . ASN A 1 108 ? 16.765 -8.920 -25.897 1.00 68.62 108 ASN A N 1
ATOM 822 C CA . ASN A 1 108 ? 17.975 -8.813 -25.064 1.00 68.62 108 ASN A CA 1
ATOM 823 C C . ASN A 1 108 ? 18.854 -7.588 -25.375 1.00 68.62 108 ASN A C 1
ATOM 825 O O . ASN A 1 108 ? 20.048 -7.606 -25.081 1.00 68.62 108 ASN A O 1
ATOM 829 N N . GLN A 1 109 ? 18.267 -6.525 -25.920 1.00 74.88 109 GLN A N 1
ATOM 830 C CA . GLN A 1 109 ? 18.953 -5.253 -26.130 1.00 74.88 109 GLN A CA 1
ATOM 831 C C . GLN A 1 109 ? 19.376 -4.608 -24.802 1.00 74.88 109 GLN A C 1
ATOM 833 O O . GLN A 1 109 ? 18.747 -4.819 -23.756 1.00 74.88 109 GLN A O 1
ATOM 838 N N . ASP A 1 110 ? 20.439 -3.808 -24.858 1.00 75.12 110 ASP A N 1
ATOM 839 C CA . ASP A 1 110 ? 20.923 -3.045 -23.714 1.00 75.12 110 ASP A CA 1
ATOM 840 C C . ASP A 1 110 ? 20.044 -1.815 -23.490 1.00 75.12 110 ASP A C 1
ATOM 842 O O . ASP A 1 110 ? 19.470 -1.239 -24.415 1.00 75.12 110 ASP A O 1
ATOM 846 N N . MET A 1 111 ? 19.935 -1.406 -22.229 1.00 75.38 111 MET A N 1
ATOM 847 C CA . MET A 1 111 ? 19.103 -0.280 -21.823 1.00 75.38 111 MET A CA 1
ATOM 848 C C . MET A 1 111 ? 19.988 0.897 -21.410 1.00 75.38 111 MET A C 1
ATOM 850 O O . MET A 1 111 ? 20.853 0.764 -20.539 1.00 75.38 111 MET A O 1
ATOM 854 N N . ILE A 1 112 ? 19.749 2.059 -22.011 1.00 73.50 112 ILE A N 1
ATOM 855 C CA . ILE A 1 112 ? 20.432 3.316 -21.699 1.00 73.50 112 ILE A CA 1
ATOM 856 C C . ILE A 1 112 ? 19.509 4.199 -20.864 1.00 73.50 112 ILE A C 1
ATOM 858 O O . ILE A 1 112 ? 18.316 4.312 -21.149 1.00 73.50 112 ILE A O 1
ATOM 862 N N . LEU A 1 113 ? 20.079 4.837 -19.840 1.00 73.25 113 LEU A N 1
ATOM 863 C CA . LEU A 1 113 ? 19.426 5.867 -19.038 1.00 73.25 113 LEU A CA 1
ATOM 864 C C . LEU A 1 113 ? 20.268 7.142 -19.099 1.00 73.25 113 LEU A C 1
ATOM 866 O O . LEU A 1 113 ? 21.436 7.113 -18.729 1.00 73.25 113 LEU A O 1
ATOM 870 N N . ASP A 1 114 ? 19.677 8.252 -19.543 1.00 66.00 114 ASP A N 1
ATOM 871 C CA . ASP A 1 114 ? 20.323 9.577 -19.571 1.00 66.00 114 ASP A CA 1
ATOM 872 C C . ASP A 1 114 ? 21.707 9.594 -20.266 1.00 66.00 114 ASP A C 1
ATOM 874 O O . ASP A 1 114 ? 22.620 10.310 -19.861 1.00 66.00 114 ASP A O 1
ATOM 878 N N . GLY A 1 115 ? 21.882 8.787 -21.319 1.00 62.19 115 GLY A N 1
ATOM 879 C CA . GLY A 1 115 ? 23.146 8.684 -22.063 1.00 62.19 115 GLY A CA 1
ATOM 880 C C . GLY A 1 115 ? 24.221 7.814 -21.400 1.00 62.19 115 GLY A C 1
ATOM 881 O O . GLY A 1 115 ? 25.269 7.589 -22.003 1.00 62.19 115 GLY A O 1
ATOM 882 N N . GLU A 1 116 ? 23.963 7.268 -20.209 1.00 64.31 116 GLU A N 1
ATOM 883 C CA . GLU A 1 116 ? 24.799 6.244 -19.587 1.00 64.31 116 GLU A CA 1
ATOM 884 C C . GLU A 1 116 ? 24.244 4.848 -19.900 1.00 64.31 116 GLU A C 1
ATOM 886 O O . GLU A 1 116 ? 23.077 4.531 -19.639 1.00 64.31 116 GLU A O 1
ATOM 891 N N . ILE A 1 117 ? 25.096 3.979 -20.452 1.00 59.09 117 ILE A N 1
ATOM 892 C CA . ILE A 1 117 ? 24.775 2.559 -20.613 1.00 59.09 117 ILE A CA 1
ATOM 893 C C . ILE A 1 117 ? 24.627 1.971 -19.212 1.00 59.09 117 ILE A C 1
ATOM 895 O O . ILE A 1 117 ? 25.610 1.811 -18.481 1.00 59.09 117 ILE A O 1
ATOM 899 N N . LEU A 1 118 ? 23.400 1.628 -18.816 1.00 58.34 118 LEU A N 1
ATOM 900 C CA . LEU A 1 118 ? 23.180 0.902 -17.576 1.00 58.34 118 LEU A CA 1
ATOM 901 C C . LEU A 1 118 ? 23.613 -0.550 -17.792 1.00 58.34 118 LEU A C 1
ATOM 903 O O . LEU A 1 118 ? 22.810 -1.424 -18.098 1.00 58.34 118 LEU A O 1
ATOM 907 N N . VAL A 1 119 ? 24.893 -0.826 -17.526 1.00 51.19 119 VAL A N 1
ATOM 908 C CA . VAL A 1 119 ? 25.507 -2.172 -17.553 1.00 51.19 119 VAL A CA 1
ATOM 909 C C . VAL A 1 119 ? 24.827 -3.150 -16.569 1.00 51.19 119 VAL A C 1
ATOM 911 O O . VAL A 1 119 ? 25.096 -4.352 -16.560 1.00 51.19 119 VAL A O 1
ATOM 914 N N . GLN A 1 120 ? 23.889 -2.685 -15.733 1.00 52.12 120 GLN A N 1
ATOM 915 C CA . GLN A 1 120 ? 23.063 -3.543 -14.882 1.00 52.12 120 GLN A CA 1
ATOM 916 C C . GLN A 1 120 ? 21.946 -4.250 -15.676 1.00 52.12 120 GLN A C 1
ATOM 918 O O . GLN A 1 120 ? 20.763 -4.064 -15.405 1.00 52.12 120 GLN A O 1
ATOM 923 N N . LYS A 1 121 ? 22.349 -5.120 -16.613 1.00 59.28 121 LYS A N 1
ATOM 924 C CA . LYS A 1 121 ? 21.564 -6.214 -17.215 1.00 59.28 121 LYS A CA 1
ATOM 925 C C . LYS A 1 121 ? 20.120 -5.842 -17.582 1.00 59.28 121 LYS A C 1
ATOM 927 O O . LYS A 1 121 ? 19.194 -6.332 -16.937 1.00 59.28 121 LYS A O 1
ATOM 932 N N . ASN A 1 122 ? 19.939 -5.015 -18.608 1.00 65.00 122 ASN A N 1
ATOM 933 C CA . ASN A 1 122 ? 18.724 -4.925 -19.444 1.00 65.00 122 ASN A CA 1
ATOM 934 C C . ASN A 1 122 ? 17.402 -4.799 -18.670 1.00 65.00 122 ASN A C 1
ATOM 936 O O . ASN A 1 122 ? 16.360 -5.262 -19.133 1.00 65.00 122 ASN A O 1
ATOM 940 N N . ARG A 1 123 ? 17.431 -4.250 -17.446 1.00 76.00 123 ARG A N 1
ATOM 941 C CA . ARG A 1 123 ? 16.267 -4.261 -16.560 1.00 76.00 123 ARG A CA 1
ATOM 942 C C . ARG A 1 123 ? 16.208 -3.041 -15.656 1.00 76.00 123 ARG A C 1
ATOM 944 O O . ARG A 1 123 ? 16.957 -2.936 -14.683 1.00 76.00 123 ARG A O 1
ATOM 951 N N . PHE A 1 124 ? 15.207 -2.195 -15.871 1.00 83.69 124 PHE A N 1
ATOM 952 C CA . PHE A 1 124 ? 14.848 -1.129 -14.941 1.00 83.69 124 PHE A CA 1
ATOM 953 C C . PHE A 1 124 ? 13.864 -1.658 -13.899 1.00 83.69 124 PHE A C 1
ATOM 955 O O . PHE A 1 124 ? 12.841 -2.244 -14.240 1.00 83.69 124 PHE A O 1
ATOM 962 N N . LYS A 1 125 ? 14.144 -1.464 -12.607 1.00 86.50 125 LYS A N 1
ATOM 963 C CA . LYS A 1 125 ? 13.248 -1.895 -11.522 1.00 86.50 125 LYS A CA 1
ATOM 964 C C . LYS A 1 125 ? 12.594 -0.685 -10.875 1.00 86.50 125 LYS A C 1
ATOM 966 O O . LYS A 1 125 ? 13.261 0.073 -10.174 1.00 86.50 125 LYS A O 1
ATOM 971 N N . THR A 1 126 ? 11.277 -0.577 -11.002 1.00 87.25 126 THR A N 1
ATOM 972 C CA . THR A 1 126 ? 10.475 0.405 -10.270 1.00 87.25 126 THR A CA 1
ATOM 973 C C . THR A 1 126 ? 9.613 -0.264 -9.198 1.00 87.25 126 THR A C 1
ATOM 975 O O . THR A 1 126 ? 9.316 -1.461 -9.222 1.00 87.25 126 THR A O 1
ATOM 978 N N . THR A 1 127 ? 9.262 0.490 -8.162 1.00 88.12 127 THR A N 1
ATOM 979 C CA . THR A 1 127 ? 8.425 0.022 -7.053 1.00 88.12 127 THR A CA 1
ATOM 980 C C . THR A 1 127 ? 7.434 1.112 -6.695 1.00 88.12 127 THR A C 1
ATOM 982 O O . THR A 1 127 ? 7.835 2.262 -6.508 1.00 88.12 127 THR A O 1
ATOM 985 N N . CYS A 1 128 ? 6.169 0.736 -6.537 1.00 86.62 128 CYS A N 1
ATOM 986 C CA . CYS A 1 128 ? 5.135 1.633 -6.048 1.00 86.62 128 CYS A CA 1
ATOM 987 C C . CYS A 1 128 ? 5.447 2.083 -4.611 1.00 86.62 128 CYS A C 1
ATOM 989 O O . CYS A 1 128 ? 5.722 1.257 -3.726 1.00 86.62 128 CYS A O 1
ATOM 991 N N . ARG A 1 129 ? 5.426 3.396 -4.359 1.00 83.12 129 ARG A N 1
ATOM 992 C CA . ARG A 1 129 ? 5.695 3.981 -3.041 1.00 83.12 129 ARG A CA 1
ATOM 993 C C . ARG A 1 129 ? 4.713 5.107 -2.737 1.00 83.12 129 ARG A C 1
ATOM 995 O O . ARG A 1 129 ? 4.574 6.045 -3.503 1.00 83.12 129 ARG A O 1
ATOM 1002 N N . CYS A 1 130 ? 4.132 5.067 -1.540 1.00 79.12 130 CYS A N 1
ATOM 1003 C CA . CYS A 1 130 ? 3.334 6.168 -1.000 1.00 79.12 130 CYS A CA 1
ATOM 1004 C C . CYS A 1 130 ? 4.171 6.919 0.053 1.00 79.12 130 CYS A C 1
ATOM 1006 O O . CYS A 1 130 ? 4.556 6.316 1.069 1.00 79.12 130 CYS A O 1
ATOM 1008 N N . PRO A 1 131 ? 4.540 8.191 -0.179 1.00 70.25 131 PRO A N 1
ATOM 1009 C CA . PRO A 1 131 ? 5.332 8.966 0.769 1.00 70.25 131 PRO A CA 1
ATOM 1010 C C . PRO A 1 131 ? 4.599 9.172 2.102 1.00 70.25 131 PRO A C 1
ATOM 1012 O O . PRO A 1 131 ? 3.383 9.324 2.149 1.00 70.25 131 PRO A O 1
ATOM 1015 N N . ARG A 1 132 ? 5.359 9.204 3.201 1.00 69.00 132 ARG A N 1
ATOM 1016 C CA . ARG A 1 132 ? 4.853 9.448 4.562 1.00 69.00 132 ARG A CA 1
ATOM 1017 C C . ARG A 1 132 ? 5.357 10.806 5.069 1.00 69.00 132 ARG A C 1
ATOM 1019 O O . ARG A 1 132 ? 6.225 10.823 5.937 1.00 69.00 132 ARG A O 1
ATOM 1026 N N . PRO A 1 133 ? 4.948 11.929 4.455 1.00 53.84 133 PRO A N 1
ATOM 1027 C CA . PRO A 1 133 ? 4.086 12.850 5.209 1.00 53.84 133 PRO A CA 1
ATOM 1028 C C . PRO A 1 133 ? 3.055 13.610 4.340 1.00 53.84 133 PRO A C 1
ATOM 1030 O O . PRO A 1 133 ? 3.373 14.077 3.252 1.00 53.84 133 PRO A O 1
ATOM 1033 N N . ASN A 1 134 ? 1.832 13.756 4.874 1.00 51.47 134 ASN A N 1
ATOM 1034 C CA . ASN A 1 134 ? 0.713 14.588 4.390 1.00 51.47 134 ASN A CA 1
ATOM 1035 C C . ASN A 1 134 ? 0.292 14.416 2.919 1.00 51.47 134 ASN A C 1
ATOM 1037 O O . ASN A 1 134 ? 0.566 15.279 2.095 1.00 51.47 134 ASN A O 1
ATOM 1041 N N . LYS A 1 135 ? -0.469 13.346 2.629 1.00 55.03 135 LYS A N 1
ATOM 1042 C CA . LYS A 1 135 ? -1.202 13.152 1.359 1.00 55.03 135 LYS A CA 1
ATOM 1043 C C . LYS A 1 135 ? -0.338 13.360 0.109 1.00 55.03 135 LYS A C 1
ATOM 1045 O O . LYS A 1 135 ? -0.575 14.268 -0.678 1.00 55.03 135 LYS A O 1
ATOM 1050 N N . ARG A 1 136 ? 0.654 12.499 -0.093 1.00 60.62 136 ARG A N 1
ATOM 1051 C CA . ARG A 1 136 ? 1.256 12.361 -1.419 1.00 60.62 136 ARG A CA 1
ATOM 1052 C C . ARG A 1 136 ? 0.667 11.121 -2.058 1.00 60.62 136 ARG A C 1
ATOM 1054 O O . ARG A 1 136 ? 0.655 10.060 -1.429 1.00 60.62 136 ARG A O 1
ATOM 1061 N N . GLU A 1 137 ? 0.126 11.300 -3.252 1.00 74.06 137 GLU A N 1
ATOM 1062 C CA . GLU A 1 137 ? -0.343 10.213 -4.098 1.00 74.06 137 GLU A CA 1
ATOM 1063 C C . GLU A 1 137 ? 0.746 9.144 -4.215 1.00 74.06 137 GLU A C 1
ATOM 1065 O O . GLU A 1 137 ? 1.949 9.424 -4.152 1.00 74.06 137 GLU A O 1
ATOM 1070 N N . CYS A 1 138 ? 0.315 7.890 -4.290 1.00 81.62 138 CYS A N 1
ATOM 1071 C CA . CYS A 1 138 ? 1.235 6.787 -4.479 1.00 81.62 138 CYS A CA 1
ATOM 1072 C C . CYS A 1 138 ? 1.811 6.877 -5.889 1.00 81.62 138 CYS A C 1
ATOM 1074 O O . CYS A 1 138 ? 1.061 6.864 -6.859 1.00 81.62 138 CYS A O 1
ATOM 1076 N N . SER A 1 139 ? 3.135 6.951 -5.993 1.00 84.44 139 SER A N 1
ATOM 1077 C CA . SER A 1 139 ? 3.825 7.063 -7.273 1.00 84.44 139 SER A CA 1
ATOM 1078 C C . SER A 1 139 ? 4.870 5.970 -7.450 1.00 84.44 139 SER A C 1
ATOM 1080 O O . SER A 1 139 ? 5.368 5.357 -6.491 1.00 84.44 139 SER A O 1
ATOM 1082 N N . TRP A 1 140 ? 5.187 5.697 -8.711 1.00 85.88 140 TRP A N 1
ATOM 1083 C CA . TRP A 1 140 ? 6.249 4.780 -9.085 1.00 85.88 140 TRP A CA 1
ATOM 1084 C C . TRP A 1 140 ? 7.603 5.429 -8.819 1.00 85.88 140 TRP A C 1
ATOM 1086 O O . TRP A 1 140 ? 7.875 6.555 -9.225 1.00 85.88 140 TRP A O 1
ATOM 1096 N N . LYS A 1 141 ? 8.476 4.730 -8.090 1.00 85.62 141 LYS A N 1
ATOM 1097 C CA . LYS A 1 141 ? 9.817 5.244 -7.809 1.00 85.62 141 LYS A CA 1
ATOM 1098 C C . LYS A 1 141 ? 10.621 5.330 -9.112 1.00 85.62 141 LYS A C 1
ATOM 1100 O O . LYS A 1 141 ? 10.850 4.293 -9.734 1.00 85.62 141 LYS A O 1
ATOM 1105 N N . GLY A 1 142 ? 11.123 6.518 -9.444 1.00 76.88 142 GLY A N 1
ATOM 1106 C CA . GLY A 1 142 ? 11.921 6.734 -10.650 1.00 76.88 142 GLY A CA 1
ATOM 1107 C C . GLY A 1 142 ? 11.080 6.718 -11.921 1.00 76.88 142 GLY A C 1
ATOM 1108 O O . GLY A 1 142 ? 11.570 6.252 -12.939 1.00 76.88 142 GLY A O 1
ATOM 1109 N N . GLN A 1 143 ? 9.819 7.152 -11.849 1.00 79.69 143 GLN A N 1
ATOM 1110 C CA . GLN A 1 143 ? 8.958 7.274 -13.025 1.00 79.69 143 GLN A CA 1
ATOM 1111 C C . GLN A 1 143 ? 9.545 8.263 -14.035 1.00 79.69 143 GLN A C 1
ATOM 1113 O O . GLN A 1 143 ? 9.572 7.963 -15.217 1.00 79.69 143 GLN A O 1
ATOM 1118 N N . GLU A 1 144 ? 10.144 9.356 -13.558 1.00 79.12 144 GLU A N 1
ATOM 1119 C CA . GLU A 1 144 ? 10.843 10.342 -14.389 1.00 79.12 144 GLU A CA 1
ATOM 1120 C C . GLU A 1 144 ? 12.001 9.752 -15.209 1.00 79.12 144 GLU A C 1
ATOM 1122 O O . GLU A 1 144 ? 12.386 10.297 -16.234 1.00 79.12 144 GLU A O 1
ATOM 1127 N N . LYS A 1 145 ? 12.548 8.621 -14.756 1.00 79.69 145 LYS A N 1
ATOM 1128 C CA . LYS A 1 145 ? 13.631 7.904 -15.428 1.00 79.69 145 LYS A CA 1
ATOM 1129 C C . LYS A 1 145 ? 13.124 6.921 -16.468 1.00 79.69 145 LYS A C 1
ATOM 1131 O O . LYS A 1 145 ? 13.907 6.506 -17.303 1.00 79.69 145 LYS A O 1
ATOM 1136 N N . ILE A 1 146 ? 11.858 6.507 -16.390 1.00 80.94 146 ILE A N 1
ATOM 1137 C CA . ILE A 1 146 ? 11.257 5.573 -17.351 1.00 80.94 146 ILE A CA 1
ATOM 1138 C C . ILE A 1 146 ? 11.115 6.255 -18.709 1.00 80.94 146 ILE A C 1
ATOM 1140 O O . ILE A 1 146 ? 11.402 5.638 -19.729 1.00 80.94 146 ILE A O 1
ATOM 1144 N N . ASP A 1 147 ? 10.749 7.536 -18.702 1.00 76.75 147 ASP A N 1
ATOM 1145 C CA . ASP A 1 147 ? 10.553 8.326 -19.916 1.00 76.75 147 ASP A CA 1
ATOM 1146 C C . ASP A 1 147 ? 11.868 8.597 -20.669 1.00 76.75 147 ASP A C 1
ATOM 1148 O O . ASP A 1 147 ? 11.845 8.849 -21.871 1.00 76.75 147 ASP A O 1
ATOM 1152 N N . THR A 1 148 ? 13.019 8.519 -19.989 1.00 79.75 148 THR A N 1
ATOM 1153 C CA . THR A 1 148 ? 14.348 8.697 -20.599 1.00 79.75 148 THR A CA 1
ATOM 1154 C C . THR A 1 148 ? 15.033 7.380 -20.971 1.00 79.75 148 THR A C 1
ATOM 1156 O O . THR A 1 148 ? 16.166 7.393 -21.462 1.00 79.75 148 THR A O 1
ATOM 1159 N N . LEU A 1 149 ? 14.365 6.235 -20.769 1.00 78.69 149 LEU A N 1
ATOM 1160 C CA . LEU A 1 149 ? 14.901 4.934 -21.160 1.00 78.69 149 LEU A CA 1
ATOM 1161 C C . LEU A 1 149 ? 14.915 4.788 -22.677 1.00 78.69 149 LEU A C 1
ATOM 1163 O O . LEU A 1 149 ? 13.924 5.042 -23.357 1.00 78.69 149 LEU A O 1
ATOM 1167 N N . THR A 1 150 ? 16.030 4.290 -23.194 1.00 79.44 150 THR A N 1
ATOM 1168 C CA . THR A 1 150 ? 16.174 3.919 -24.603 1.00 79.44 150 THR A CA 1
ATOM 1169 C C . THR A 1 150 ? 16.784 2.528 -24.713 1.00 79.44 150 THR A C 1
ATOM 1171 O O . THR A 1 150 ? 17.568 2.111 -23.858 1.00 79.44 150 THR A O 1
ATOM 1174 N N . CYS A 1 151 ? 16.386 1.794 -25.750 1.00 77.69 151 CYS A N 1
ATOM 1175 C CA . CYS A 1 151 ? 16.901 0.463 -26.047 1.00 77.69 151 CYS A CA 1
ATOM 1176 C C . CYS A 1 151 ? 17.918 0.552 -27.178 1.00 77.69 151 CYS A C 1
ATOM 1178 O O . CYS A 1 151 ? 17.678 1.235 -28.174 1.00 77.69 151 CYS A O 1
ATOM 1180 N N . VAL A 1 152 ? 19.051 -0.125 -27.013 1.00 76.75 152 VAL A N 1
ATOM 1181 C CA . VAL A 1 152 ? 20.121 -0.148 -28.007 1.00 76.75 152 VAL A CA 1
ATOM 1182 C C . VAL A 1 152 ? 20.536 -1.582 -28.259 1.00 76.75 152 VAL A C 1
ATOM 1184 O O . VAL A 1 152 ? 20.696 -2.379 -27.333 1.00 76.75 152 VAL A O 1
ATOM 1187 N N . GLU A 1 153 ? 20.710 -1.918 -29.530 1.00 68.00 153 GLU A N 1
ATOM 1188 C CA . GLU A 1 153 ? 21.258 -3.206 -29.923 1.00 68.00 153 GLU A CA 1
ATOM 1189 C C . GLU A 1 153 ? 22.633 -3.404 -29.289 1.00 68.00 153 GLU A C 1
ATOM 1191 O O . GLU A 1 153 ? 23.526 -2.564 -29.409 1.00 68.00 153 GLU A O 1
ATOM 1196 N N . THR A 1 154 ? 22.795 -4.525 -28.589 1.00 59.69 154 THR A N 1
ATOM 1197 C CA . THR A 1 154 ? 24.087 -4.947 -28.063 1.00 59.69 154 THR A CA 1
ATOM 1198 C C . THR A 1 154 ? 25.028 -5.114 -29.259 1.00 59.69 154 THR A C 1
ATOM 1200 O O . THR A 1 154 ? 24.708 -5.902 -30.159 1.00 59.69 154 THR A O 1
ATOM 1203 N N . PRO A 1 155 ? 26.185 -4.429 -29.326 1.00 55.03 155 PRO A N 1
ATOM 1204 C CA . PRO A 1 155 ? 27.142 -4.706 -30.382 1.00 55.03 155 PRO A CA 1
ATOM 1205 C C . PRO A 1 155 ? 27.627 -6.144 -30.196 1.00 55.03 155 PRO A C 1
ATOM 1207 O O . PRO A 1 155 ? 28.330 -6.472 -29.240 1.00 55.03 155 PRO A O 1
ATOM 1210 N N . THR A 1 156 ? 27.216 -7.024 -31.107 1.00 43.50 156 THR A N 1
ATOM 1211 C CA . THR A 1 156 ? 27.795 -8.359 -31.222 1.00 43.50 156 THR A CA 1
ATOM 1212 C C . THR A 1 156 ? 29.265 -8.152 -31.557 1.00 43.50 156 THR A C 1
ATOM 1214 O O . THR A 1 156 ? 29.599 -7.750 -32.669 1.00 43.50 156 THR A O 1
ATOM 1217 N N . THR A 1 157 ? 30.150 -8.372 -30.584 1.00 45.91 157 THR A N 1
ATOM 1218 C CA . THR A 1 157 ? 31.590 -8.453 -30.826 1.00 45.91 157 THR A CA 1
ATOM 1219 C C . THR A 1 157 ? 31.825 -9.626 -31.769 1.00 45.91 157 THR A C 1
ATOM 1221 O O . THR A 1 157 ? 31.955 -10.773 -31.343 1.00 45.91 157 THR A O 1
ATOM 1224 N N . THR A 1 158 ? 31.834 -9.332 -33.069 1.00 43.97 158 THR A N 1
ATOM 1225 C CA . THR A 1 158 ? 32.369 -10.187 -34.123 1.00 43.97 158 THR A CA 1
ATOM 1226 C C . THR A 1 158 ? 33.763 -10.601 -33.685 1.00 43.97 158 THR A C 1
ATOM 1228 O O . THR A 1 158 ? 34.666 -9.770 -33.587 1.00 43.97 158 THR A O 1
ATOM 1231 N N . GLY A 1 159 ? 33.903 -11.880 -33.336 1.00 48.88 159 GLY A N 1
ATOM 1232 C CA . GLY A 1 159 ? 35.159 -12.455 -32.889 1.00 48.88 159 GLY A CA 1
ATOM 1233 C C . GLY A 1 159 ? 36.263 -12.118 -33.881 1.00 48.88 159 GLY A C 1
ATOM 1234 O O . GLY A 1 159 ? 36.127 -12.359 -35.081 1.00 48.88 159 GLY A O 1
ATOM 1235 N N . ALA A 1 160 ? 37.346 -11.541 -33.364 1.00 49.38 160 ALA A N 1
ATOM 1236 C CA . ALA A 1 160 ? 38.589 -11.382 -34.089 1.00 49.38 160 ALA A CA 1
ATOM 1237 C C . ALA A 1 160 ? 38.993 -12.754 -34.645 1.00 49.38 160 ALA A C 1
ATOM 1239 O O . ALA A 1 160 ? 39.388 -13.653 -33.898 1.00 49.38 160 ALA A O 1
ATOM 1240 N N . SER A 1 161 ? 38.841 -12.925 -35.960 1.00 46.22 161 SER A N 1
ATOM 1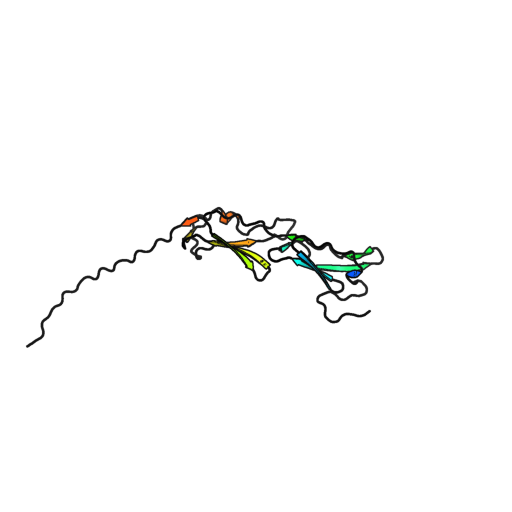241 C CA . SER A 1 161 ? 39.360 -14.084 -36.671 1.00 46.22 161 SER A CA 1
ATOM 1242 C C . SER A 1 161 ? 40.871 -14.057 -36.476 1.00 46.22 161 SER A C 1
ATOM 1244 O O . SER A 1 161 ? 41.565 -13.172 -36.973 1.00 46.22 161 SER A O 1
ATOM 1246 N N . THR A 1 162 ? 41.359 -14.952 -35.622 1.00 47.16 162 THR A N 1
ATOM 1247 C CA . THR A 1 162 ? 42.777 -15.053 -35.303 1.00 47.16 162 THR A CA 1
ATOM 1248 C C . THR A 1 162 ? 43.449 -15.634 -36.537 1.00 47.16 162 THR A C 1
ATOM 1250 O O . THR A 1 162 ? 43.303 -16.819 -36.829 1.00 47.16 162 THR A O 1
ATOM 1253 N N . THR A 1 163 ? 44.131 -14.784 -37.302 1.00 51.94 163 THR A N 1
ATOM 1254 C CA . THR A 1 163 ? 45.001 -15.202 -38.400 1.00 51.94 163 THR A CA 1
ATOM 1255 C C . THR A 1 163 ? 46.086 -16.109 -37.828 1.00 51.94 163 THR A C 1
ATOM 1257 O O . THR A 1 163 ? 47.027 -15.635 -37.196 1.00 51.94 163 THR A O 1
ATOM 1260 N N . PHE A 1 164 ? 45.957 -17.419 -38.031 1.00 52.19 164 PHE A N 1
ATOM 1261 C CA . PHE A 1 164 ? 47.060 -18.351 -37.828 1.00 52.19 164 PHE A CA 1
ATOM 1262 C C . PHE A 1 164 ? 48.038 -18.172 -38.992 1.00 52.19 164 PHE A C 1
ATOM 1264 O O . PHE A 1 164 ? 47.781 -18.609 -40.112 1.00 52.19 164 PHE A O 1
ATOM 1271 N N . SER A 1 165 ? 49.154 -17.493 -38.738 1.00 47.97 165 SER A N 1
ATOM 1272 C CA . SER A 1 165 ? 50.308 -17.491 -39.631 1.00 47.97 165 SER A CA 1
ATOM 1273 C C . SER A 1 165 ? 50.892 -18.905 -39.690 1.00 47.97 165 SER A C 1
ATOM 1275 O O . SER A 1 165 ? 51.316 -19.471 -38.683 1.00 47.97 165 SER A O 1
ATOM 1277 N N . ALA A 1 166 ? 50.872 -19.489 -40.888 1.00 48.00 166 ALA A N 1
ATOM 1278 C CA . ALA A 1 166 ? 51.458 -20.787 -41.178 1.00 48.00 166 ALA A CA 1
ATOM 1279 C C . ALA A 1 166 ? 52.978 -20.759 -40.941 1.00 48.00 166 ALA A C 1
ATOM 1281 O O . ALA A 1 166 ? 53.690 -19.953 -41.541 1.00 48.00 166 ALA A O 1
ATOM 1282 N N . PHE A 1 167 ? 53.475 -21.656 -40.090 1.00 51.06 167 PHE A N 1
ATOM 1283 C CA . PHE A 1 167 ? 54.897 -21.990 -40.035 1.00 51.06 167 PHE A CA 1
ATOM 1284 C C . PHE A 1 167 ? 55.228 -22.984 -41.162 1.00 51.06 167 PHE A C 1
ATOM 1286 O O . PHE A 1 167 ? 54.470 -23.939 -41.355 1.00 51.06 167 PHE A O 1
ATOM 1293 N N . PRO A 1 168 ? 56.333 -22.801 -41.907 1.00 50.84 168 PRO A N 1
ATOM 1294 C CA . PRO A 1 168 ? 56.762 -23.769 -42.906 1.00 50.84 168 PRO A CA 1
ATOM 1295 C C . PRO A 1 168 ? 57.285 -25.043 -42.227 1.00 50.84 168 PRO A C 1
ATOM 1297 O O . PRO A 1 168 ? 58.125 -25.002 -41.330 1.00 50.84 168 PRO A O 1
ATOM 1300 N N . PHE A 1 169 ? 56.755 -26.180 -42.672 1.00 47.81 169 PHE A N 1
ATOM 1301 C CA . PHE A 1 169 ? 57.191 -27.527 -42.315 1.00 47.81 169 PHE A CA 1
ATOM 1302 C C . PHE A 1 169 ? 58.553 -27.796 -42.975 1.00 47.81 169 PHE A C 1
ATOM 1304 O O . PHE A 1 169 ? 58.657 -27.694 -44.196 1.00 47.81 169 PHE A O 1
ATOM 1311 N N . ASN A 1 170 ? 59.578 -28.147 -42.195 1.00 60.28 170 ASN A N 1
ATOM 1312 C CA . ASN A 1 170 ? 60.876 -28.584 -42.716 1.00 60.28 170 ASN A CA 1
ATOM 1313 C C . ASN A 1 170 ? 61.034 -30.094 -42.452 1.00 60.28 170 ASN A C 1
ATOM 1315 O O . ASN A 1 170 ? 61.074 -30.475 -41.279 1.00 60.28 170 ASN A O 1
ATOM 1319 N N . PRO A 1 171 ? 61.086 -30.965 -43.477 1.00 60.62 171 PRO A N 1
ATOM 1320 C CA . PRO A 1 171 ? 61.256 -32.396 -43.284 1.00 60.62 171 PRO A CA 1
ATOM 1321 C C . PRO A 1 171 ? 62.665 -32.827 -43.702 1.00 60.62 171 PRO A C 1
ATOM 1323 O O . PRO A 1 171 ? 62.904 -33.058 -44.879 1.00 60.62 171 PRO A O 1
ATOM 1326 N N . GLU A 1 172 ? 63.586 -33.004 -42.755 1.00 46.75 172 GLU A N 1
ATOM 1327 C CA . GLU A 1 172 ? 64.805 -33.782 -43.014 1.00 46.75 172 GLU A CA 1
ATOM 1328 C C . GLU A 1 172 ? 65.147 -34.650 -41.804 1.00 46.75 172 GLU A C 1
ATOM 1330 O O . GLU A 1 172 ? 65.515 -34.165 -40.735 1.00 46.75 172 GLU A O 1
ATOM 1335 N N . GLY A 1 173 ? 64.985 -35.959 -41.986 1.00 42.97 173 GLY A N 1
ATOM 1336 C CA . GLY A 1 173 ? 65.329 -36.974 -41.002 1.00 42.97 173 GLY A CA 1
ATOM 1337 C C . GLY A 1 173 ? 65.013 -38.372 -41.521 1.00 42.97 173 GLY A C 1
ATOM 1338 O O . GLY A 1 173 ? 63.961 -38.918 -41.203 1.00 42.97 173 GLY A O 1
ATOM 1339 N N . GLY A 1 174 ? 65.922 -38.943 -42.318 1.00 42.66 174 GLY A N 1
ATOM 1340 C CA . GLY A 1 174 ? 65.897 -40.370 -42.647 1.00 42.66 174 GLY A CA 1
ATOM 1341 C C . GLY A 1 174 ? 66.739 -40.754 -43.863 1.00 42.66 174 GLY A C 1
ATOM 1342 O O . GLY A 1 174 ? 66.208 -40.796 -44.969 1.00 42.66 174 GLY A O 1
ATOM 1343 N N . ASN A 1 175 ? 68.028 -41.045 -43.664 1.00 42.06 175 ASN A N 1
ATOM 1344 C CA . ASN A 1 175 ? 68.586 -42.411 -43.633 1.00 42.06 175 ASN A CA 1
ATOM 1345 C C . ASN A 1 175 ? 70.101 -42.356 -43.381 1.00 42.06 175 ASN A C 1
ATOM 1347 O O . ASN A 1 175 ? 70.779 -41.589 -44.099 1.00 42.06 175 ASN A O 1
#

Sequence (175 aa):
MNQRKGGWGAPTGRLAADHSLCANLTAPEHGTIECDQATCALVCDPGAIANGRRRTKCRFSETKGHFWKKALGTCHTCNELVAPEFLETHCFFDGKGRKKCSLFCPWNQDMILDGEILVQKNRFKTTCRCPRPNKRECSWKGQEKIDTLTCVETPTTTGASTTFSAFPFNPEGGN